Protein AF-A0A7S2S7H0-F1 (afdb_monomer)

Structure (mmCIF, N/CA/C/O backbone):
data_AF-A0A7S2S7H0-F1
#
_entry.id   AF-A0A7S2S7H0-F1
#
loop_
_atom_site.group_PDB
_atom_site.id
_atom_site.type_symbol
_atom_site.label_atom_id
_atom_site.label_alt_id
_atom_site.label_comp_id
_atom_site.label_asym_id
_atom_site.label_entity_id
_atom_site.label_seq_id
_atom_site.pdbx_PDB_ins_code
_atom_site.Cartn_x
_atom_site.Cartn_y
_atom_site.Cartn_z
_atom_site.occupancy
_atom_site.B_iso_or_equiv
_atom_site.auth_seq_id
_atom_site.auth_comp_id
_atom_site.auth_asym_id
_atom_site.auth_atom_id
_atom_site.pdbx_PDB_model_num
ATOM 1 N N . TRP A 1 1 ? -15.322 -22.621 23.878 1.00 49.34 1 TRP A N 1
ATOM 2 C CA . TRP A 1 1 ? -15.574 -24.067 23.737 1.00 49.34 1 TRP A CA 1
ATOM 3 C C . TRP A 1 1 ? -16.377 -24.499 24.949 1.00 49.34 1 TRP A C 1
ATOM 5 O O . TRP A 1 1 ? -16.069 -24.037 26.038 1.00 49.34 1 TRP A O 1
ATOM 15 N N . GLU A 1 2 ? -17.425 -25.299 24.782 1.00 56.44 2 GLU A N 1
ATOM 16 C CA . GLU A 1 2 ? -18.266 -25.743 25.900 1.00 56.44 2 GLU A CA 1
ATOM 17 C C . GLU A 1 2 ? -18.261 -27.278 25.903 1.00 56.44 2 GLU A C 1
ATOM 19 O O . GLU A 1 2 ? -18.718 -27.902 24.945 1.00 56.44 2 GLU A O 1
ATOM 24 N N . THR A 1 3 ? -17.654 -27.905 26.919 1.00 56.66 3 THR A N 1
ATOM 25 C CA . THR A 1 3 ? -17.505 -29.377 26.993 1.00 56.66 3 THR A CA 1
ATOM 26 C C . THR A 1 3 ? -18.790 -30.110 27.349 1.00 56.66 3 THR A C 1
ATOM 28 O O . THR A 1 3 ? -18.841 -31.327 27.208 1.00 56.66 3 THR A O 1
ATOM 31 N N . SER A 1 4 ? -19.833 -29.412 27.793 1.00 59.75 4 SER A N 1
ATOM 32 C CA . SER A 1 4 ? -21.042 -30.038 28.338 1.00 59.75 4 SER A CA 1
ATOM 33 C C . SER A 1 4 ? -22.064 -30.480 27.282 1.00 59.75 4 SER A C 1
ATOM 35 O O . SER A 1 4 ? -23.003 -31.194 27.619 1.00 59.75 4 SER A O 1
ATOM 37 N N . SER A 1 5 ? -21.908 -30.108 26.004 1.00 53.50 5 SER A N 1
ATOM 38 C CA . SER A 1 5 ? -22.881 -30.451 24.951 1.00 53.50 5 SER A CA 1
ATOM 39 C C . SER A 1 5 ? -22.246 -30.686 23.570 1.00 53.50 5 SER A C 1
ATOM 41 O O . SER A 1 5 ? -22.498 -29.975 22.598 1.00 53.50 5 SER A O 1
ATOM 43 N N . GLY A 1 6 ? -21.420 -31.733 23.464 1.00 60.28 6 GLY A N 1
ATOM 44 C CA . GLY A 1 6 ? -21.100 -32.359 22.172 1.00 60.28 6 GLY A CA 1
ATOM 45 C C . GLY A 1 6 ? -20.227 -31.540 21.214 1.00 60.28 6 GLY A C 1
ATOM 46 O O . GLY A 1 6 ? -20.398 -31.649 20.002 1.00 60.28 6 GLY A O 1
ATOM 47 N N . GLY A 1 7 ? -19.309 -30.713 21.729 1.00 72.44 7 GLY A N 1
ATOM 48 C CA . GLY A 1 7 ? -18.210 -30.144 20.934 1.00 72.44 7 GLY A CA 1
ATOM 49 C C . GLY A 1 7 ? -18.625 -29.234 19.770 1.00 72.44 7 GLY A C 1
ATOM 50 O O . GLY A 1 7 ? -17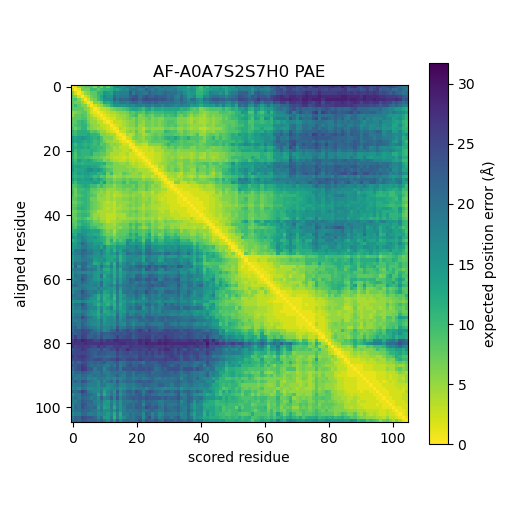.914 -29.156 18.772 1.00 72.44 7 GLY A O 1
ATOM 51 N N . ARG A 1 8 ? -19.771 -28.546 19.860 1.00 78.00 8 ARG A N 1
ATOM 52 C CA . ARG A 1 8 ? -20.254 -27.657 18.792 1.00 78.00 8 ARG A CA 1
ATOM 53 C C . ARG A 1 8 ? -19.786 -26.217 19.009 1.00 78.00 8 ARG A C 1
ATOM 55 O O . ARG A 1 8 ? -20.035 -25.628 20.058 1.00 78.00 8 ARG A O 1
ATOM 62 N N . TRP A 1 9 ? -19.171 -25.620 17.989 1.00 79.94 9 TRP A N 1
ATOM 63 C CA . TRP A 1 9 ? -18.897 -24.182 17.967 1.00 79.94 9 TRP A CA 1
ATOM 64 C C . TRP A 1 9 ? -20.213 -23.399 17.887 1.00 79.94 9 TRP A C 1
ATOM 66 O O . TRP A 1 9 ? -21.028 -23.626 16.992 1.00 79.94 9 TRP A O 1
ATOM 76 N N . LYS A 1 10 ? -20.424 -22.474 18.826 1.00 81.94 10 LYS A N 1
ATOM 77 C CA . LYS A 1 10 ? -21.537 -21.517 18.816 1.00 81.94 10 LYS A CA 1
ATOM 78 C C . LYS A 1 10 ? -20.972 -20.104 18.726 1.00 81.94 10 LYS A C 1
ATOM 80 O O . LYS A 1 10 ? -19.940 -19.816 19.329 1.00 81.94 10 LYS A O 1
ATOM 85 N N . ARG A 1 11 ? -21.648 -19.235 17.969 1.00 81.94 11 ARG A N 1
ATOM 86 C CA . ARG A 1 11 ? -21.339 -17.798 17.952 1.00 81.94 11 ARG A CA 1
ATOM 87 C C . ARG A 1 11 ? -21.600 -17.214 19.339 1.00 81.94 11 ARG A C 1
ATOM 89 O O . ARG A 1 11 ? -22.536 -17.642 20.014 1.00 81.94 11 ARG A O 1
ATOM 96 N N . VAL A 1 12 ? -20.781 -16.247 19.742 1.00 84.88 12 VAL A N 1
ATOM 97 C CA . VAL A 1 12 ? -20.974 -15.516 20.998 1.00 84.88 12 VAL A CA 1
ATOM 98 C C . VAL A 1 12 ? -22.316 -14.785 20.928 1.00 84.88 12 VAL A C 1
ATOM 100 O O . VAL A 1 12 ? -22.583 -14.062 19.968 1.00 84.88 12 VAL A O 1
ATOM 103 N N . ALA A 1 13 ? -23.182 -15.022 21.912 1.00 83.75 13 ALA A N 1
ATOM 104 C CA . ALA A 1 13 ? -24.451 -14.318 22.026 1.00 83.75 13 ALA A CA 1
ATOM 105 C C . ALA A 1 13 ? -24.222 -12.982 22.739 1.00 83.75 13 ALA A C 1
ATOM 107 O O . ALA A 1 13 ? -23.566 -12.928 23.781 1.00 83.75 13 ALA A O 1
ATOM 108 N N . TYR A 1 14 ? -24.776 -11.911 22.180 1.00 83.00 14 TYR A N 1
ATOM 109 C CA . TYR A 1 14 ? -24.778 -10.596 22.809 1.00 83.00 14 TYR A CA 1
ATOM 110 C C . TYR A 1 14 ? -26.143 -10.356 23.462 1.00 83.00 14 TYR A C 1
ATOM 112 O O . TYR A 1 14 ? -27.160 -10.770 22.897 1.00 83.00 14 TYR A O 1
ATOM 120 N N . PRO A 1 15 ? -26.203 -9.692 24.628 1.00 80.38 15 PRO A N 1
ATOM 121 C CA . PRO A 1 15 ? -27.452 -9.405 25.328 1.00 80.38 15 PRO A CA 1
ATOM 122 C C . PRO A 1 15 ? -28.214 -8.252 24.652 1.00 80.38 15 PRO A C 1
ATOM 124 O O . PRO A 1 15 ? -28.533 -7.260 25.288 1.00 80.38 15 PRO A O 1
ATOM 127 N N . THR A 1 16 ? -28.489 -8.348 23.350 1.00 78.19 16 THR A N 1
ATOM 128 C CA . THR A 1 16 ? -29.200 -7.320 22.568 1.00 78.19 16 THR A CA 1
ATOM 129 C C . THR A 1 16 ? -30.718 -7.492 22.590 1.00 78.19 16 THR A C 1
ATOM 131 O O . THR A 1 16 ? -31.441 -6.544 22.307 1.00 78.19 16 THR A O 1
ATOM 134 N N . ALA A 1 17 ? -31.213 -8.679 22.952 1.00 81.31 17 ALA A N 1
ATOM 135 C CA . ALA A 1 17 ? -32.641 -9.015 22.975 1.00 81.31 17 ALA A CA 1
ATOM 136 C C . ALA A 1 17 ? -33.289 -8.922 24.375 1.00 81.31 17 ALA A C 1
ATOM 138 O O . ALA A 1 17 ? -34.426 -9.357 24.558 1.00 81.31 17 ALA A O 1
ATOM 139 N N . CYS A 1 18 ? -32.576 -8.400 25.378 1.00 81.81 18 CYS A N 1
ATOM 140 C CA . CYS A 1 18 ? -33.102 -8.257 26.736 1.00 81.81 18 CYS A CA 1
ATOM 141 C C . CYS A 1 18 ? -34.189 -7.170 26.818 1.00 81.81 18 CYS A C 1
ATOM 143 O O . CYS A 1 18 ? -34.214 -6.223 26.033 1.00 81.81 18 CYS A O 1
ATOM 145 N N . SER A 1 19 ? -35.098 -7.287 27.790 1.00 84.75 19 SER A N 1
ATOM 146 C CA . SER A 1 19 ? -36.118 -6.263 28.029 1.00 84.75 19 SER A CA 1
ATOM 147 C C . SER A 1 19 ? -35.495 -4.974 28.581 1.00 84.75 19 SER A C 1
ATOM 149 O O . SER A 1 19 ? -34.474 -4.995 29.268 1.00 84.75 19 SER A O 1
ATOM 151 N N . LEU A 1 20 ? -36.142 -3.831 28.332 1.00 83.62 20 LEU A N 1
ATOM 152 C CA . LEU A 1 20 ? -35.665 -2.516 28.785 1.00 83.62 20 LEU A CA 1
ATOM 153 C C . LEU A 1 20 ? -35.517 -2.438 30.316 1.00 83.62 20 LEU A C 1
ATOM 155 O O . LEU A 1 20 ? -34.625 -1.768 30.830 1.00 83.62 20 LEU A O 1
ATOM 159 N N . GLN A 1 21 ? -36.354 -3.178 31.048 1.00 85.31 21 GLN A N 1
ATOM 160 C CA . GLN A 1 21 ? -36.266 -3.287 32.502 1.00 85.31 21 GLN A CA 1
ATOM 161 C C . GLN A 1 21 ? -34.980 -3.987 32.953 1.00 85.31 21 GLN A C 1
ATOM 163 O O . GLN A 1 21 ? -34.362 -3.523 33.906 1.00 85.31 21 GLN A O 1
ATOM 168 N N . ALA A 1 22 ? -34.552 -5.039 32.245 1.00 82.62 22 ALA A N 1
ATOM 169 C CA . ALA A 1 22 ? -33.307 -5.738 32.545 1.00 82.62 22 ALA A CA 1
ATOM 170 C C . ALA A 1 22 ? -32.100 -4.803 32.384 1.00 82.62 22 ALA A C 1
ATOM 172 O O . ALA A 1 22 ? -31.283 -4.715 33.296 1.00 82.62 22 ALA A O 1
ATOM 173 N N . PHE A 1 23 ? -32.049 -4.022 31.297 1.00 83.94 23 PHE A N 1
ATOM 174 C CA . PHE A 1 23 ? -31.002 -3.011 31.097 1.00 83.94 23 PHE A CA 1
ATOM 175 C C . PHE A 1 23 ? -31.016 -1.919 32.171 1.00 83.94 23 PHE A C 1
ATOM 177 O O . PHE A 1 23 ? -29.958 -1.493 32.621 1.00 83.94 23 PHE A O 1
ATOM 184 N N . ARG A 1 24 ? -32.201 -1.482 32.617 1.00 85.81 24 ARG A N 1
ATOM 185 C CA . ARG A 1 24 ? -32.336 -0.465 33.672 1.00 85.81 24 ARG A CA 1
ATOM 186 C C . ARG A 1 24 ? -31.872 -0.966 35.043 1.00 85.81 24 ARG A C 1
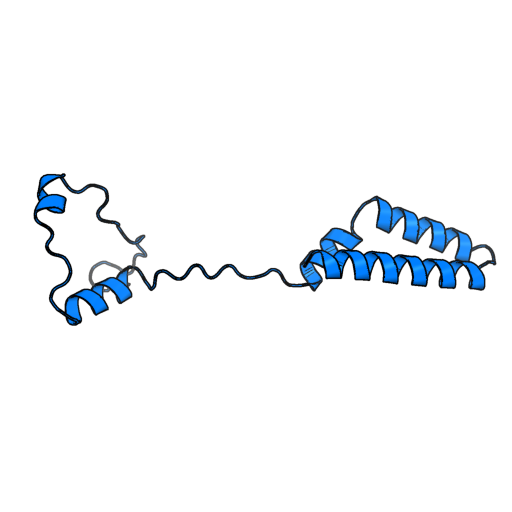ATOM 188 O O . ARG A 1 24 ? -31.425 -0.161 35.851 1.00 85.81 24 ARG A O 1
ATOM 195 N N . SER A 1 25 ? -32.007 -2.265 35.311 1.00 85.44 25 SER A N 1
ATOM 196 C CA . SER A 1 25 ? -31.549 -2.899 36.555 1.00 85.44 25 SER A CA 1
ATOM 197 C C . SER A 1 25 ? -30.081 -3.337 36.536 1.00 85.44 25 SER A C 1
ATOM 199 O O . SER A 1 25 ? -29.573 -3.765 37.567 1.00 85.44 25 SER A O 1
ATOM 201 N N . CYS A 1 26 ? -29.395 -3.271 35.393 1.00 81.25 26 CYS A N 1
ATOM 202 C CA . CYS A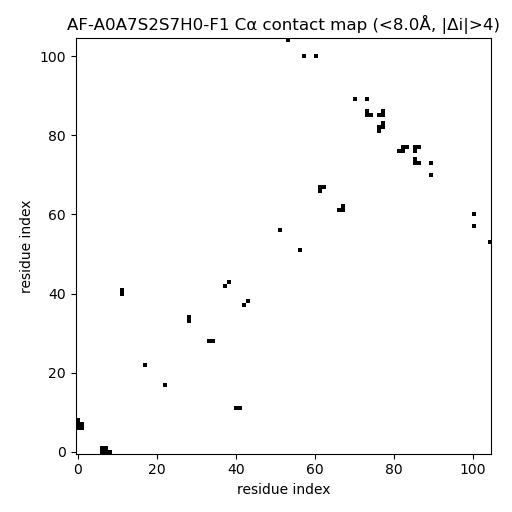 1 26 ? -27.982 -3.629 35.311 1.00 81.25 26 CYS A CA 1
ATOM 203 C C . CYS A 1 26 ? -27.120 -2.583 36.034 1.00 81.25 26 CYS A C 1
ATOM 205 O O . CYS A 1 26 ? -27.084 -1.425 35.630 1.00 81.25 26 CYS A O 1
ATOM 207 N N . GLN A 1 27 ? -26.394 -3.010 37.070 1.00 81.75 27 GLN A N 1
ATOM 208 C CA . GLN A 1 27 ? -25.506 -2.151 37.866 1.00 81.75 27 GLN A CA 1
ATOM 209 C C . GLN A 1 27 ? -24.034 -2.189 37.397 1.00 81.75 27 GLN A C 1
ATOM 211 O O . GLN A 1 27 ? -23.208 -1.435 37.897 1.00 81.75 27 GLN A O 1
ATOM 216 N N . GLY A 1 28 ? -23.719 -3.000 36.381 1.00 83.50 28 GLY A N 1
ATOM 217 C CA . GLY A 1 28 ? -22.355 -3.215 35.884 1.00 83.50 28 GLY A CA 1
ATOM 218 C C . GLY A 1 28 ? -21.715 -4.477 36.466 1.00 83.50 28 GLY A C 1
ATOM 219 O O . GLY A 1 28 ? -22.412 -5.330 37.015 1.00 83.50 28 GLY A O 1
ATOM 220 N N . TYR A 1 29 ? -20.398 -4.616 36.297 1.00 84.94 29 TYR A N 1
ATOM 221 C CA . TYR A 1 29 ? -19.607 -5.681 36.918 1.00 84.94 29 TYR A CA 1
ATOM 222 C C . TYR A 1 29 ? -18.981 -5.141 38.206 1.00 84.94 29 TYR A C 1
ATOM 224 O O . TYR A 1 29 ? -18.112 -4.279 38.143 1.00 84.94 29 TYR A O 1
ATOM 232 N N . ASP A 1 30 ? -19.417 -5.640 39.363 1.00 82.31 30 ASP A N 1
ATOM 233 C CA . ASP A 1 30 ? -18.905 -5.191 40.672 1.00 82.31 30 ASP A CA 1
ATOM 234 C C . ASP A 1 30 ? -17.649 -5.962 41.118 1.00 82.31 30 ASP A C 1
ATOM 236 O O . ASP A 1 30 ? -16.949 -5.553 42.041 1.00 82.31 30 ASP A O 1
ATOM 240 N N . THR A 1 31 ? -17.357 -7.102 40.486 1.00 88.62 31 THR A N 1
ATOM 241 C CA . THR A 1 31 ? -16.238 -7.984 40.857 1.00 88.62 31 THR A CA 1
ATOM 242 C C . THR A 1 31 ? -15.287 -8.204 39.688 1.00 88.62 31 THR A C 1
ATOM 244 O O . THR A 1 31 ? -15.723 -8.460 38.564 1.00 88.62 31 THR A O 1
ATOM 247 N N . GLU A 1 32 ? -13.978 -8.207 39.968 1.00 84.62 32 GLU A N 1
ATOM 248 C CA . GLU A 1 32 ? -12.944 -8.526 38.967 1.00 84.62 32 GLU A CA 1
ATOM 249 C C . GLU A 1 32 ? -13.171 -9.898 38.312 1.00 84.62 32 GLU A C 1
ATOM 251 O O . GLU A 1 32 ? -12.809 -10.111 37.158 1.00 84.62 32 GLU A O 1
ATOM 256 N N . GLU A 1 33 ? -13.776 -10.853 39.022 1.00 85.62 33 GLU A N 1
ATOM 257 C CA . GLU A 1 33 ? -14.089 -12.173 38.469 1.00 85.62 33 GLU A CA 1
ATOM 258 C C . GLU A 1 33 ? -15.133 -12.096 37.347 1.00 85.62 33 GLU A C 1
ATOM 260 O O . GLU A 1 33 ? -14.986 -12.766 36.321 1.00 85.62 33 GLU A O 1
ATOM 265 N N . GLN A 1 34 ? -16.158 -11.251 37.509 1.00 83.06 34 GLN A N 1
ATOM 266 C CA . GLN A 1 34 ? -17.181 -11.020 36.488 1.00 83.06 34 GLN A CA 1
ATOM 267 C C . GLN A 1 34 ? -16.601 -10.279 35.282 1.00 83.06 34 GLN A C 1
ATOM 269 O O . GLN A 1 34 ? -16.892 -10.648 34.144 1.00 83.06 34 GLN A O 1
ATOM 274 N N . GLU A 1 35 ? -15.730 -9.298 35.522 1.00 83.50 35 GLU A N 1
ATOM 275 C CA . GLU A 1 35 ? -15.016 -8.584 34.463 1.00 83.50 35 GLU A CA 1
ATOM 276 C C . GLU A 1 35 ? -14.100 -9.530 33.672 1.00 83.50 35 GLU A C 1
ATOM 278 O O . GLU A 1 35 ? -14.157 -9.581 32.445 1.00 83.50 35 GLU A O 1
ATOM 283 N N . ARG A 1 36 ? -13.304 -10.368 34.350 1.00 85.56 36 ARG A N 1
ATOM 284 C CA . ARG A 1 36 ? -12.434 -11.355 33.686 1.00 85.56 36 ARG A CA 1
ATOM 285 C C . ARG A 1 36 ? -13.237 -12.395 32.907 1.00 85.56 36 ARG A C 1
ATOM 287 O O . ARG A 1 36 ? -12.820 -12.792 31.817 1.00 85.56 36 ARG A O 1
ATOM 294 N N . ALA A 1 37 ? -14.382 -12.835 33.431 1.00 85.38 37 ALA A N 1
ATOM 295 C CA . ALA A 1 37 ? -15.283 -13.738 32.718 1.00 85.38 37 ALA A CA 1
ATOM 296 C C . ALA A 1 37 ? -15.865 -13.080 31.455 1.00 85.38 37 ALA A C 1
ATOM 298 O O . ALA A 1 37 ? -15.913 -13.720 30.402 1.00 85.38 37 ALA A O 1
ATOM 299 N N . ALA A 1 38 ? -16.235 -11.799 31.540 1.00 84.25 38 ALA A N 1
ATOM 300 C CA . ALA A 1 38 ? -16.711 -11.004 30.415 1.00 84.25 38 ALA A CA 1
ATOM 301 C C . ALA A 1 38 ? -15.627 -10.829 29.340 1.00 84.25 38 ALA A C 1
ATOM 303 O O . ALA A 1 38 ? -15.845 -11.173 28.178 1.00 84.25 38 ALA A O 1
ATOM 304 N N . THR A 1 39 ? -14.425 -10.405 29.729 1.00 86.00 39 THR A N 1
ATOM 305 C CA . THR A 1 39 ? -13.281 -10.240 28.820 1.00 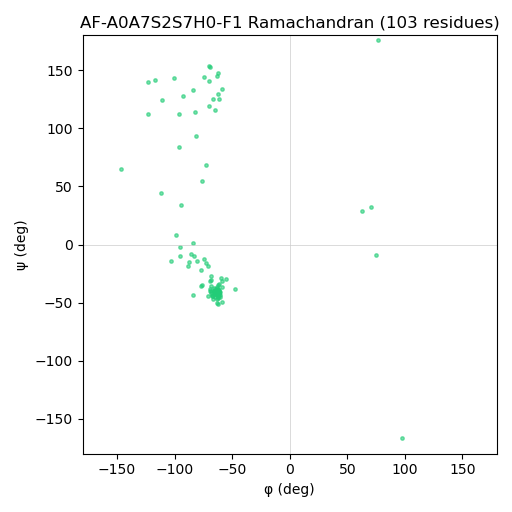86.00 39 THR A CA 1
ATOM 306 C C . THR A 1 39 ? -12.884 -11.561 28.162 1.00 86.00 39 THR A C 1
ATOM 308 O O . THR A 1 39 ? -12.526 -11.589 26.988 1.00 86.00 39 THR A O 1
ATOM 311 N N . ARG A 1 40 ? -13.016 -12.695 28.863 1.00 84.38 40 ARG A N 1
ATOM 312 C CA . ARG A 1 40 ? -12.782 -14.025 28.277 1.00 84.38 40 ARG A CA 1
ATOM 313 C C . ARG A 1 40 ? -13.846 -14.423 27.247 1.00 84.38 40 ARG A C 1
ATOM 315 O O . ARG A 1 40 ? -13.529 -15.178 26.328 1.00 84.38 40 ARG A O 1
ATOM 322 N N . LEU A 1 41 ? -15.091 -13.974 27.412 1.00 84.69 41 LEU A N 1
ATOM 323 C CA . LEU A 1 41 ? -16.204 -14.315 26.523 1.00 84.69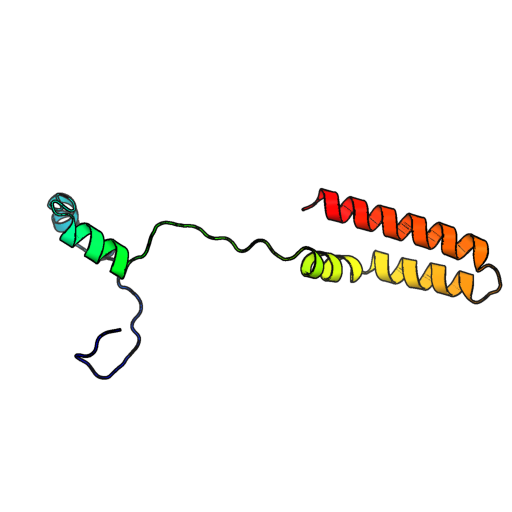 41 LEU A CA 1
ATOM 324 C C . LEU A 1 41 ? -16.267 -13.413 25.283 1.00 84.69 41 LEU A C 1
ATOM 326 O O . LEU A 1 41 ? -16.494 -13.917 24.183 1.00 84.69 41 LEU A O 1
ATOM 330 N N . TRP A 1 42 ? -16.076 -12.104 25.458 1.00 85.69 42 TRP A N 1
ATOM 331 C CA . TRP A 1 42 ? -16.228 -11.100 24.398 1.00 85.69 42 TRP A CA 1
ATOM 332 C C . TRP A 1 42 ? -14.904 -10.587 23.824 1.00 85.69 42 TRP A C 1
ATOM 334 O O . TRP A 1 42 ? -14.909 -10.009 22.740 1.00 85.69 42 TRP A O 1
ATOM 344 N N . GLY A 1 43 ? -13.781 -10.848 24.494 1.00 86.94 43 GLY A N 1
ATOM 345 C CA . GLY A 1 43 ? -12.480 -10.304 24.121 1.00 86.94 43 GLY A CA 1
ATOM 346 C C . GLY A 1 43 ? -12.318 -8.836 24.518 1.00 86.94 43 GLY A C 1
ATOM 347 O O . GLY A 1 43 ? -13.235 -8.191 25.030 1.00 86.94 43 GLY A O 1
ATOM 348 N N . THR A 1 44 ? -11.121 -8.307 24.283 1.00 83.75 44 THR A N 1
ATOM 349 C CA . THR A 1 44 ? -10.833 -6.879 24.444 1.00 83.75 44 THR A CA 1
ATOM 350 C C . THR A 1 44 ? -11.447 -6.101 23.285 1.00 83.75 44 THR A C 1
ATOM 352 O O . THR A 1 44 ? -11.426 -6.566 22.147 1.00 83.75 44 THR A O 1
ATOM 355 N N . ASN A 1 45 ? -11.942 -4.891 23.551 1.00 83.56 45 ASN A N 1
ATOM 356 C CA . ASN A 1 45 ? -12.366 -3.956 22.509 1.00 83.56 45 ASN A CA 1
ATOM 357 C C . ASN A 1 45 ? -11.142 -3.367 21.776 1.00 83.56 45 ASN A C 1
ATOM 359 O O . ASN A 1 45 ? -10.810 -2.197 21.952 1.00 83.56 45 ASN A O 1
ATOM 363 N N . SER A 1 46 ? -10.436 -4.207 21.018 1.00 80.06 46 SER A N 1
ATOM 364 C CA . SER A 1 46 ? -9.334 -3.826 20.135 1.00 80.06 46 SER A CA 1
ATOM 365 C C . SER A 1 46 ? -9.782 -4.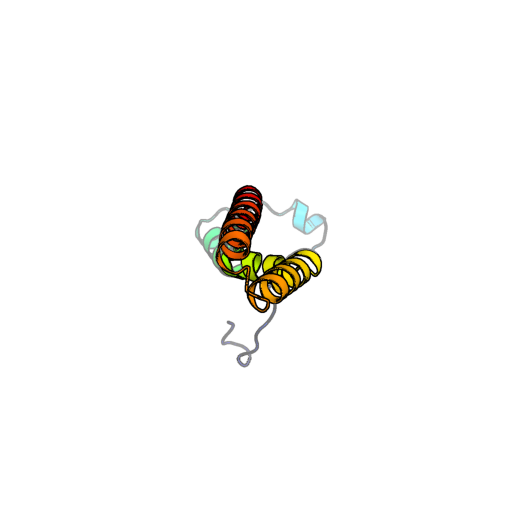016 18.694 1.00 80.06 46 SER A C 1
ATOM 367 O O . SER A 1 46 ? -10.229 -5.100 18.313 1.00 80.06 46 SER A O 1
ATOM 369 N N . PHE A 1 47 ? -9.683 -2.957 17.897 1.00 74.44 47 PHE A N 1
ATOM 370 C CA . PHE A 1 47 ? -9.877 -3.037 16.457 1.00 74.44 47 PHE A CA 1
ATOM 371 C C . PHE A 1 47 ? -8.508 -3.166 15.796 1.00 74.44 47 PHE A C 1
ATOM 373 O O . PHE A 1 47 ? -7.901 -2.180 15.383 1.00 74.44 47 PHE A O 1
ATOM 380 N N . ASP A 1 48 ? -8.013 -4.399 15.732 1.00 74.62 48 ASP A N 1
ATOM 381 C CA . ASP A 1 48 ? -6.786 -4.721 15.014 1.00 74.62 48 ASP A CA 1
ATOM 382 C C . ASP A 1 48 ? -7.107 -4.867 13.525 1.00 74.62 48 ASP A C 1
ATOM 384 O O . ASP A 1 48 ? -7.522 -5.926 13.049 1.00 74.62 48 ASP A O 1
ATOM 388 N N . MET A 1 49 ? -6.954 -3.770 12.784 1.00 74.56 49 MET A N 1
ATOM 389 C CA . MET A 1 49 ? -6.998 -3.795 11.327 1.00 74.56 49 MET A CA 1
ATOM 390 C C . MET A 1 49 ? -5.621 -4.219 10.810 1.00 74.56 49 MET A C 1
ATOM 392 O O . MET A 1 49 ? -4.660 -3.469 10.996 1.00 74.56 49 MET A O 1
ATOM 396 N N . PRO A 1 50 ? -5.482 -5.394 10.168 1.00 73.81 50 PRO A N 1
ATOM 397 C CA . PRO A 1 50 ? -4.214 -5.768 9.564 1.00 73.81 50 PRO A CA 1
ATOM 398 C C . PRO A 1 50 ? -3.919 -4.784 8.430 1.00 73.81 50 PRO A C 1
ATOM 400 O O . PRO A 1 50 ? -4.673 -4.703 7.459 1.00 73.81 50 PRO A O 1
ATOM 403 N N . ALA A 1 51 ? -2.842 -4.010 8.570 1.00 67.50 51 ALA A N 1
ATOM 404 C CA . ALA A 1 51 ? -2.352 -3.190 7.474 1.00 67.50 51 ALA A CA 1
ATOM 405 C C . ALA A 1 51 ? -1.934 -4.126 6.324 1.00 67.50 51 ALA A C 1
ATOM 407 O O . ALA A 1 51 ? -1.214 -5.099 6.578 1.00 67.50 51 ALA A O 1
ATOM 408 N N . PRO A 1 52 ? -2.392 -3.882 5.084 1.00 68.69 52 PRO A N 1
ATOM 409 C CA . PRO A 1 52 ? -1.979 -4.689 3.945 1.00 68.69 52 PRO A CA 1
ATOM 410 C C . PRO A 1 52 ? -0.467 -4.562 3.745 1.00 68.69 52 PRO A C 1
ATOM 412 O O . PRO A 1 52 ? 0.130 -3.516 4.017 1.00 68.69 52 PRO A O 1
ATOM 415 N N . LEU A 1 53 ? 0.174 -5.629 3.269 1.00 75.38 53 LEU A N 1
ATOM 416 C CA . LEU A 1 53 ? 1.603 -5.574 2.985 1.00 75.38 53 LEU A CA 1
ATOM 417 C C . LEU A 1 53 ? 1.860 -4.678 1.770 1.00 75.38 53 LEU A C 1
ATOM 419 O O . LEU A 1 53 ? 1.161 -4.762 0.761 1.00 75.38 53 LEU A O 1
ATOM 423 N N . PHE A 1 54 ? 2.934 -3.886 1.832 1.00 68.94 54 PHE A N 1
ATOM 424 C CA . PHE A 1 54 ? 3.403 -3.053 0.717 1.00 68.94 54 PHE A CA 1
ATOM 425 C C . PHE A 1 54 ? 3.473 -3.829 -0.611 1.00 68.94 54 PHE A C 1
ATOM 427 O O . PHE A 1 54 ? 3.121 -3.306 -1.662 1.00 68.94 54 PHE A O 1
ATOM 434 N N . SER A 1 55 ? 3.890 -5.098 -0.562 1.00 71.94 55 SER A N 1
ATOM 435 C CA . SER A 1 55 ? 3.999 -5.973 -1.730 1.00 71.94 55 SER A CA 1
ATOM 436 C C . SER A 1 55 ? 2.658 -6.304 -2.383 1.00 71.94 55 SER A C 1
ATOM 438 O O . SER A 1 55 ? 2.598 -6.389 -3.604 1.00 71.94 55 SER A O 1
ATOM 440 N N . GLU A 1 56 ? 1.595 -6.498 -1.599 1.00 74.25 56 GLU A N 1
ATOM 441 C CA . GLU A 1 56 ? 0.263 -6.789 -2.147 1.00 74.25 56 GLU A CA 1
ATOM 442 C C . GLU A 1 56 ? -0.279 -5.559 -2.878 1.00 74.25 56 GLU A C 1
ATOM 444 O O . GLU A 1 56 ? -0.754 -5.664 -4.008 1.00 74.25 56 GLU A O 1
ATOM 449 N N . LEU A 1 57 ? -0.082 -4.377 -2.288 1.00 70.81 57 LEU A N 1
ATOM 450 C CA . LEU A 1 57 ? -0.470 -3.108 -2.896 1.00 70.81 57 LEU A CA 1
ATOM 451 C C . LEU A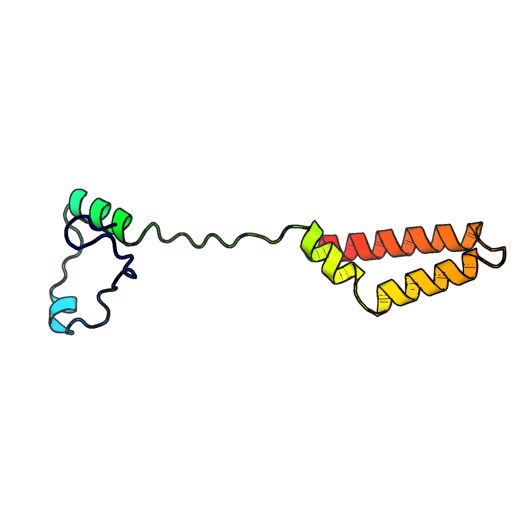 1 57 ? 0.340 -2.803 -4.168 1.00 70.81 57 LEU A C 1
ATOM 453 O O . LEU A 1 57 ? -0.211 -2.364 -5.176 1.00 70.81 57 LEU A O 1
ATOM 457 N N . LEU A 1 58 ? 1.648 -3.082 -4.155 1.00 67.75 58 LEU A N 1
ATOM 458 C CA . LEU A 1 58 ? 2.527 -2.884 -5.308 1.00 67.75 58 LEU A CA 1
ATOM 459 C C . LEU A 1 58 ? 2.128 -3.779 -6.488 1.00 67.75 58 LEU A C 1
ATOM 461 O O . LEU A 1 58 ? 2.165 -3.331 -7.633 1.00 67.75 58 LEU A O 1
ATOM 465 N N . VAL A 1 59 ? 1.741 -5.032 -6.231 1.00 76.19 59 VAL A N 1
ATOM 466 C CA . VAL A 1 59 ? 1.283 -5.955 -7.280 1.00 76.19 59 VAL A CA 1
ATOM 467 C C . VAL A 1 59 ? -0.014 -5.454 -7.907 1.00 76.19 59 VAL A C 1
ATOM 469 O O . VAL A 1 59 ? -0.120 -5.401 -9.128 1.00 76.19 59 VAL A O 1
ATOM 472 N N . GLU A 1 60 ? -0.978 -5.009 -7.105 1.00 77.25 60 GLU A N 1
ATOM 473 C CA . GLU A 1 60 ? -2.236 -4.483 -7.638 1.00 77.25 60 GLU A CA 1
ATOM 474 C C . GLU A 1 60 ? -2.028 -3.213 -8.484 1.00 77.25 60 GLU A C 1
ATOM 476 O O . GLU A 1 60 ? -2.631 -3.057 -9.547 1.00 77.25 60 GLU A O 1
ATOM 481 N N . HIS A 1 61 ? -1.092 -2.348 -8.086 1.00 69.44 61 HIS A N 1
ATOM 482 C CA . HIS A 1 61 ? -0.748 -1.144 -8.844 1.00 69.44 61 HIS A CA 1
ATOM 483 C C . HIS A 1 61 ? 0.116 -1.407 -10.086 1.00 69.44 61 HIS A C 1
ATOM 485 O O . HIS A 1 61 ? -0.086 -0.761 -11.113 1.00 69.44 61 HIS A O 1
ATOM 491 N N . THR A 1 62 ? 1.030 -2.378 -10.052 1.00 74.12 62 THR A N 1
ATOM 492 C CA . THR A 1 62 ? 1.824 -2.767 -11.236 1.00 74.12 62 THR A CA 1
ATOM 493 C C . THR A 1 62 ? 0.993 -3.496 -12.290 1.00 74.12 62 THR A C 1
ATOM 495 O O . THR A 1 62 ? 1.372 -3.521 -13.459 1.00 74.12 62 THR A O 1
ATOM 498 N N . LEU A 1 63 ? -0.175 -4.027 -11.921 1.00 79.56 63 LEU A N 1
ATOM 499 C CA . LEU A 1 63 ? -1.163 -4.572 -12.855 1.00 79.56 63 LEU A CA 1
ATOM 500 C C . LEU A 1 63 ? -2.097 -3.502 -13.445 1.00 79.56 63 LEU A C 1
ATOM 502 O O . LEU A 1 63 ? -2.974 -3.833 -14.247 1.00 79.56 63 LEU A O 1
ATOM 506 N N . ALA A 1 64 ? -1.916 -2.222 -13.097 1.00 82.56 64 ALA A N 1
ATOM 507 C CA . ALA A 1 64 ? -2.692 -1.150 -13.697 1.00 82.56 64 ALA A CA 1
ATOM 508 C C . ALA A 1 64 ? -2.492 -1.143 -15.228 1.00 82.56 64 ALA A C 1
ATOM 510 O O . ALA A 1 64 ? -1.355 -1.185 -15.713 1.00 82.56 64 ALA A O 1
ATOM 511 N N . PRO A 1 65 ? -3.577 -1.036 -16.016 1.00 78.31 65 PRO A N 1
ATOM 512 C CA . PRO A 1 65 ? -3.527 -1.189 -17.471 1.00 78.31 65 PRO A CA 1
ATOM 513 C C . PRO A 1 65 ? -2.595 -0.176 -18.151 1.00 78.31 65 PRO A C 1
ATOM 515 O O . PRO A 1 65 ? -2.007 -0.474 -19.186 1.00 78.31 65 PRO A O 1
ATOM 518 N N . PHE A 1 66 ? -2.417 1.003 -17.552 1.00 80.19 66 PHE A N 1
ATOM 519 C CA . PHE A 1 66 ? -1.502 2.034 -18.035 1.00 80.19 66 PHE A CA 1
ATOM 520 C C . PHE A 1 66 ? -0.023 1.663 -17.837 1.00 80.19 66 PHE A C 1
ATOM 522 O O . PHE A 1 66 ? 0.767 1.800 -18.769 1.00 80.19 66 PHE A O 1
ATOM 529 N N . PHE A 1 67 ? 0.337 1.134 -16.662 1.00 81.75 67 PHE A N 1
ATOM 530 C CA . PHE A 1 67 ? 1.716 0.772 -16.328 1.00 81.75 67 PHE A CA 1
ATOM 531 C C . PHE A 1 67 ? 2.213 -0.393 -17.188 1.00 81.75 67 PHE A C 1
ATOM 533 O O . PHE A 1 67 ? 3.279 -0.323 -17.798 1.00 81.75 67 PHE A O 1
ATOM 540 N N . VAL A 1 68 ? 1.397 -1.443 -17.315 1.00 84.56 68 VAL A N 1
ATOM 541 C CA . VAL A 1 68 ? 1.722 -2.608 -18.153 1.00 84.56 68 VAL A CA 1
ATOM 542 C C . VAL A 1 68 ? 1.881 -2.196 -19.617 1.00 84.56 68 VAL A C 1
ATOM 544 O O . VAL A 1 68 ? 2.820 -2.626 -20.287 1.00 84.56 68 VAL A O 1
ATOM 547 N N . PHE A 1 69 ? 1.008 -1.315 -20.110 1.00 85.25 69 PHE A N 1
ATOM 548 C CA . PHE A 1 69 ? 1.106 -0.785 -21.465 1.00 85.25 69 PHE A CA 1
ATOM 549 C C . PHE A 1 69 ? 2.405 0.003 -21.685 1.00 85.25 69 PHE A C 1
ATOM 551 O O . PHE A 1 69 ? 3.110 -0.242 -22.663 1.00 85.25 69 PHE A O 1
ATOM 558 N N . GLN A 1 70 ? 2.773 0.891 -20.757 1.00 83.25 70 GLN A N 1
ATOM 559 C CA . GLN A 1 70 ? 4.022 1.654 -20.834 1.00 83.25 70 GLN A CA 1
ATOM 560 C C . GLN A 1 70 ? 5.261 0.754 -20.826 1.00 83.25 70 GLN A C 1
ATOM 562 O O . GLN A 1 70 ? 6.168 0.967 -21.630 1.00 83.25 70 GLN A O 1
ATOM 567 N N . MET A 1 71 ? 5.286 -0.280 -19.983 1.00 84.06 71 MET A N 1
ATOM 568 C CA . MET A 1 71 ? 6.386 -1.249 -19.938 1.00 84.06 71 MET A CA 1
ATOM 569 C C . MET A 1 71 ? 6.545 -1.999 -21.268 1.00 84.06 71 MET A C 1
ATOM 571 O O . MET A 1 71 ? 7.664 -2.171 -21.751 1.00 84.06 71 MET A O 1
ATOM 575 N N . ILE A 1 72 ? 5.435 -2.388 -21.903 1.00 85.06 72 ILE A N 1
ATOM 576 C CA . ILE A 1 72 ? 5.445 -3.035 -23.223 1.00 85.06 72 ILE A CA 1
ATOM 577 C C . ILE A 1 72 ? 5.920 -2.056 -24.307 1.00 85.06 72 ILE A C 1
ATOM 579 O O . ILE A 1 72 ? 6.754 -2.423 -25.134 1.00 85.06 72 ILE A O 1
ATOM 583 N N . CYS A 1 73 ? 5.453 -0.804 -24.290 1.00 82.56 73 CYS A N 1
ATOM 584 C CA . CYS A 1 73 ? 5.878 0.227 -25.238 1.00 82.56 73 CYS A CA 1
ATOM 585 C C . CYS A 1 73 ? 7.381 0.515 -25.155 1.00 82.56 73 CYS A C 1
ATOM 587 O O . CYS A 1 73 ? 8.046 0.568 -26.186 1.00 82.56 73 CYS A O 1
ATOM 589 N N . VAL A 1 74 ? 7.936 0.660 -23.950 1.00 81.62 74 VAL A N 1
ATOM 590 C CA . VAL A 1 74 ? 9.380 0.878 -23.772 1.00 81.62 74 VAL A CA 1
ATOM 591 C C . VAL A 1 74 ? 10.178 -0.378 -24.152 1.00 81.62 74 VAL A C 1
ATOM 593 O O . VAL A 1 74 ? 11.239 -0.270 -24.765 1.00 81.62 74 VAL A O 1
ATOM 596 N N . GLY A 1 75 ? 9.639 -1.571 -23.878 1.00 82.06 75 GLY A N 1
ATOM 597 C CA . GLY A 1 75 ? 10.216 -2.845 -24.314 1.00 82.06 75 GLY A CA 1
ATOM 598 C C . GLY A 1 75 ? 10.309 -2.974 -25.839 1.00 82.06 75 GLY A C 1
ATOM 599 O O . GLY A 1 75 ? 11.357 -3.358 -26.356 1.00 82.06 75 GLY A O 1
ATOM 600 N N . LEU A 1 76 ? 9.264 -2.578 -26.568 1.00 79.94 76 LEU A N 1
ATOM 601 C CA . LEU A 1 76 ? 9.251 -2.548 -28.036 1.00 79.94 76 LEU A CA 1
ATOM 602 C C . LEU A 1 76 ? 10.311 -1.593 -28.607 1.00 79.94 76 LEU A C 1
ATOM 604 O O . LEU A 1 76 ? 10.990 -1.952 -29.562 1.00 79.94 76 LEU A O 1
ATOM 608 N N . TRP A 1 77 ? 10.521 -0.430 -27.981 1.00 72.38 77 TRP A N 1
ATOM 609 C CA . TRP A 1 77 ? 11.593 0.505 -28.360 1.00 72.38 77 TRP A CA 1
ATOM 610 C C . TRP A 1 77 ? 13.001 -0.033 -28.066 1.00 72.38 77 TRP A C 1
ATOM 612 O O . TRP A 1 77 ? 13.959 0.333 -28.743 1.00 72.38 77 TRP A O 1
ATOM 622 N N . SER A 1 7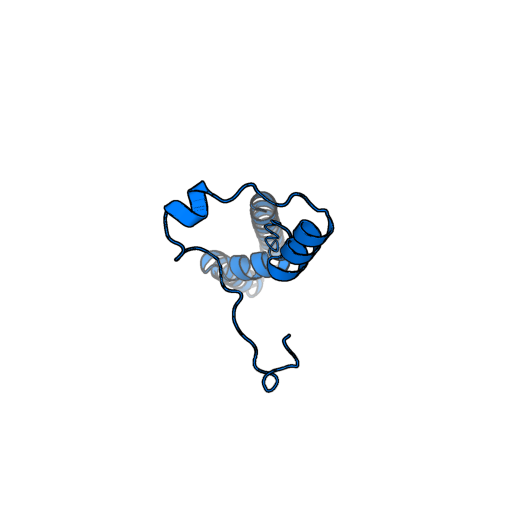8 ? 13.141 -0.917 -27.073 1.00 71.75 78 SER A N 1
ATOM 623 C CA . SER A 1 78 ? 14.424 -1.559 -26.759 1.00 71.75 78 SER A CA 1
ATOM 624 C C . SER A 1 78 ? 14.805 -2.690 -27.726 1.00 71.75 78 SER A C 1
ATOM 626 O O . SER A 1 78 ? 15.987 -3.004 -27.847 1.00 71.75 78 SER A O 1
ATOM 628 N N . LEU A 1 79 ? 13.823 -3.276 -28.425 1.00 72.50 79 LEU A N 1
ATOM 629 C CA . LEU A 1 79 ? 14.004 -4.378 -29.380 1.00 72.50 79 LEU A CA 1
ATOM 630 C C . LEU A 1 79 ? 14.481 -3.911 -30.768 1.00 72.50 79 LEU A C 1
ATOM 632 O O . LEU A 1 79 ? 14.961 -4.734 -31.541 1.00 72.50 79 LEU A O 1
ATOM 636 N N . ASP A 1 80 ? 14.392 -2.609 -31.051 1.00 74.00 80 ASP A N 1
ATOM 637 C CA . ASP A 1 80 ? 14.724 -1.982 -32.341 1.00 74.00 80 ASP A CA 1
ATOM 638 C C . ASP A 1 80 ? 15.983 -1.083 -32.235 1.00 74.00 80 ASP A C 1
ATOM 640 O O . ASP A 1 80 ? 16.012 0.051 -32.695 1.00 74.00 80 ASP A O 1
ATOM 644 N N . GLU A 1 81 ? 17.034 -1.570 -31.555 1.00 66.88 81 GLU A N 1
ATOM 645 C CA . GLU A 1 81 ? 18.373 -0.942 -31.422 1.00 66.88 81 GLU A CA 1
ATOM 646 C C . GLU A 1 81 ? 18.521 0.285 -30.480 1.00 66.88 81 GLU A C 1
ATOM 648 O O . GLU A 1 81 ? 19.645 0.636 -30.113 1.00 66.88 81 GLU A O 1
ATOM 653 N N . TYR A 1 82 ? 17.440 0.876 -29.952 1.00 66.12 82 TYR A N 1
ATOM 654 C CA . TYR A 1 82 ? 17.490 2.057 -29.056 1.00 66.12 82 TYR A CA 1
ATOM 655 C C . TYR A 1 82 ? 17.490 1.745 -27.543 1.00 66.12 82 TYR A C 1
ATOM 657 O O . TYR A 1 82 ? 16.971 2.507 -26.720 1.00 66.12 82 TYR A O 1
ATOM 665 N N . TRP A 1 83 ? 18.115 0.636 -27.140 1.00 70.19 83 TRP A N 1
ATOM 666 C CA . TRP A 1 83 ? 18.080 0.119 -25.763 1.00 70.19 83 TRP A CA 1
ATOM 667 C C . TRP A 1 83 ? 18.615 1.093 -24.696 1.00 70.19 83 TRP A C 1
ATOM 669 O O . TRP A 1 83 ? 18.062 1.168 -23.599 1.00 70.19 83 TRP A O 1
ATOM 679 N N . TYR A 1 84 ? 19.657 1.871 -25.002 1.00 74.94 84 TYR A N 1
ATOM 680 C CA . TYR A 1 84 ? 20.331 2.713 -24.005 1.00 74.94 84 TYR A CA 1
ATOM 681 C C . TYR A 1 84 ? 19.443 3.861 -23.499 1.00 74.94 84 TYR A C 1
ATOM 683 O O . TYR A 1 84 ? 19.346 4.107 -22.296 1.00 74.94 84 TYR A O 1
ATOM 691 N N . TYR A 1 85 ? 18.747 4.540 -24.414 1.00 76.44 85 TYR A N 1
ATOM 692 C CA . TYR A 1 85 ? 17.832 5.630 -24.068 1.00 76.44 85 TYR A CA 1
ATOM 693 C C . TYR A 1 85 ? 16.509 5.100 -23.504 1.00 76.44 85 TYR A C 1
ATOM 695 O O . TYR A 1 85 ? 15.979 5.673 -22.553 1.00 76.44 85 TYR A O 1
ATOM 703 N N . ALA A 1 86 ? 16.022 3.968 -24.022 1.00 77.19 86 ALA A N 1
ATOM 704 C CA . ALA A 1 86 ? 14.799 3.328 -23.548 1.00 77.19 86 ALA A CA 1
ATOM 705 C C . ALA A 1 86 ? 14.904 2.869 -22.081 1.00 77.19 86 ALA A C 1
ATOM 707 O O . ALA A 1 86 ? 13.983 3.09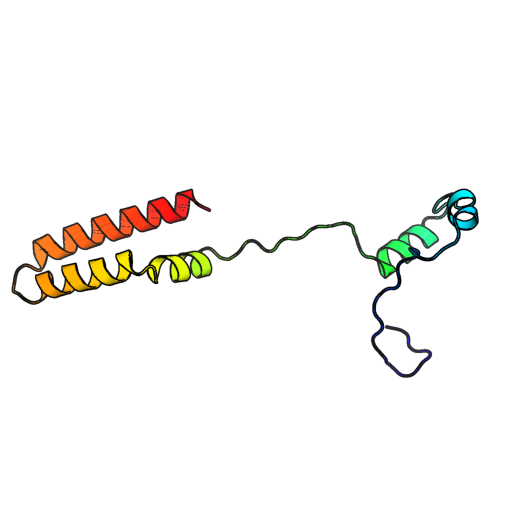5 -21.298 1.00 77.19 86 ALA A O 1
ATOM 708 N N . ILE A 1 87 ? 16.037 2.285 -21.671 1.00 78.56 87 ILE A N 1
ATOM 709 C CA . ILE A 1 87 ? 16.227 1.781 -20.300 1.00 78.56 87 ILE A CA 1
ATOM 710 C C . ILE A 1 87 ? 16.324 2.915 -19.275 1.00 78.56 87 ILE A C 1
ATOM 712 O O . ILE A 1 87 ? 15.774 2.795 -18.182 1.00 78.56 87 ILE A O 1
ATOM 716 N N . PHE A 1 88 ? 16.971 4.035 -19.605 1.00 81.38 88 PHE A N 1
ATOM 717 C CA . PHE A 1 88 ? 17.012 5.187 -18.699 1.00 81.38 88 PHE A CA 1
ATOM 718 C C . PHE A 1 88 ? 15.605 5.748 -18.436 1.00 81.38 88 PHE A C 1
ATOM 720 O O . PHE A 1 88 ? 15.236 6.005 -17.287 1.00 81.38 88 PHE A O 1
ATOM 727 N N . THR A 1 89 ? 14.788 5.869 -19.488 1.00 78.88 89 THR A N 1
ATOM 728 C CA . THR A 1 89 ? 13.384 6.284 -19.373 1.00 78.88 89 THR A CA 1
ATOM 729 C C . THR A 1 89 ? 12.543 5.261 -18.602 1.00 78.88 89 THR A C 1
ATOM 731 O O . THR A 1 89 ? 11.719 5.661 -17.782 1.00 78.88 89 THR A O 1
ATOM 734 N N . LEU A 1 90 ? 12.789 3.959 -18.791 1.00 81.56 90 LEU A N 1
ATOM 735 C CA . LEU A 1 90 ? 12.146 2.880 -18.031 1.00 81.56 90 LEU A CA 1
ATOM 736 C C . LEU A 1 90 ? 12.414 3.014 -16.524 1.00 81.56 90 LEU A C 1
ATOM 738 O O . LEU A 1 90 ? 11.487 2.974 -15.719 1.00 81.56 90 LEU A O 1
ATOM 742 N N . ILE A 1 91 ? 13.681 3.207 -16.144 1.00 83.56 91 ILE A N 1
ATOM 743 C CA . ILE A 1 91 ? 14.096 3.333 -14.742 1.00 83.56 91 ILE A CA 1
ATOM 744 C C . ILE A 1 91 ? 13.447 4.563 -14.101 1.00 83.56 91 ILE A C 1
ATOM 746 O O . ILE A 1 91 ? 12.927 4.469 -12.990 1.00 83.56 91 ILE A O 1
ATOM 750 N N . MET A 1 92 ? 13.419 5.698 -14.805 1.00 85.44 92 MET A N 1
ATOM 751 C CA . MET A 1 92 ? 12.754 6.911 -14.314 1.00 85.44 92 MET A CA 1
ATOM 752 C C . MET A 1 92 ? 11.255 6.700 -14.073 1.00 85.44 92 MET A C 1
ATOM 754 O O . MET A 1 92 ? 10.734 7.147 -13.052 1.00 85.44 92 MET A O 1
ATOM 758 N N . LEU A 1 93 ? 10.574 5.979 -14.966 1.00 82.69 93 LEU A N 1
ATOM 759 C CA . LEU A 1 93 ? 9.146 5.683 -14.851 1.00 82.69 93 LEU A CA 1
ATOM 760 C C . LEU A 1 93 ? 8.856 4.763 -13.654 1.00 82.69 93 LEU A C 1
ATOM 762 O O . LEU A 1 93 ? 7.972 5.053 -12.852 1.00 82.69 93 LEU A O 1
ATOM 766 N N . VAL A 1 94 ? 9.658 3.710 -13.467 1.00 82.69 94 VAL A N 1
ATOM 767 C CA . VAL A 1 94 ? 9.519 2.776 -12.336 1.00 82.69 94 VAL A CA 1
ATOM 768 C C . VAL A 1 94 ? 9.784 3.463 -10.994 1.00 82.69 94 VAL A C 1
ATOM 770 O O . VAL A 1 94 ? 9.035 3.244 -10.042 1.00 82.69 94 VAL A O 1
ATOM 773 N N . ILE A 1 95 ? 10.812 4.314 -10.898 1.00 86.38 95 ILE A N 1
ATOM 774 C CA . ILE A 1 95 ? 11.112 5.072 -9.670 1.00 86.38 95 ILE A CA 1
ATOM 775 C C . ILE A 1 95 ? 9.973 6.038 -9.339 1.00 86.38 95 ILE A C 1
ATOM 777 O O . ILE A 1 95 ? 9.590 6.160 -8.173 1.00 86.38 95 ILE A O 1
ATOM 781 N N . PHE A 1 96 ? 9.425 6.714 -10.349 1.00 84.81 96 PHE A N 1
ATOM 782 C CA . PHE A 1 96 ? 8.316 7.642 -10.169 1.00 84.81 96 PHE A CA 1
ATOM 783 C C . PHE A 1 96 ? 7.064 6.927 -9.644 1.00 84.81 96 PHE A C 1
ATOM 785 O O . PHE A 1 96 ? 6.546 7.304 -8.596 1.00 84.81 96 PHE A O 1
ATOM 792 N N . GLU A 1 97 ? 6.645 5.841 -10.294 1.00 81.12 97 GLU A N 1
ATOM 793 C CA . GLU A 1 97 ? 5.494 5.030 -9.867 1.00 81.12 97 GLU A CA 1
ATOM 794 C C . GLU A 1 97 ? 5.695 4.418 -8.472 1.00 81.12 97 GLU A C 1
ATOM 796 O O . GLU A 1 97 ? 4.790 4.442 -7.635 1.00 81.12 97 GLU A O 1
ATOM 801 N N . SER A 1 98 ? 6.913 3.955 -8.169 1.00 79.56 98 SER A N 1
ATOM 802 C CA . SER A 1 98 ? 7.260 3.417 -6.846 1.00 79.56 98 SER A CA 1
ATOM 803 C C . SER A 1 98 ? 7.193 4.491 -5.757 1.00 79.56 98 SER A C 1
ATOM 805 O O . SER A 1 98 ? 6.705 4.231 -4.659 1.00 79.56 98 SER A O 1
ATOM 807 N N . THR A 1 99 ? 7.642 5.713 -6.058 1.00 84.00 99 THR A N 1
ATOM 808 C CA . THR A 1 99 ? 7.589 6.853 -5.130 1.00 84.00 99 THR A CA 1
ATOM 809 C C . THR A 1 99 ? 6.147 7.299 -4.890 1.00 84.00 99 THR A C 1
ATOM 811 O O . THR A 1 99 ? 5.772 7.578 -3.753 1.00 84.00 99 THR A O 1
ATOM 814 N N . VAL A 1 100 ? 5.313 7.319 -5.934 1.00 80.12 100 VAL A N 1
ATOM 815 C CA . VAL A 1 100 ? 3.880 7.631 -5.828 1.00 80.12 100 VAL A CA 1
ATOM 816 C C . VAL A 1 100 ? 3.142 6.573 -5.006 1.00 80.12 100 VAL A C 1
ATOM 818 O O . VAL A 1 100 ? 2.328 6.936 -4.160 1.00 80.12 100 VAL A O 1
ATOM 821 N N . CYS A 1 101 ? 3.437 5.282 -5.193 1.00 69.00 101 CYS A N 1
ATOM 822 C CA . CYS A 1 101 ? 2.869 4.216 -4.360 1.00 69.00 101 CYS A CA 1
ATOM 823 C C . CYS A 1 101 ? 3.312 4.338 -2.898 1.00 69.00 101 CYS A C 1
ATOM 825 O O . CYS A 1 101 ? 2.486 4.212 -2.000 1.00 69.00 101 CYS A O 1
ATOM 827 N N . TYR A 1 102 ? 4.589 4.642 -2.654 1.00 76.19 102 TYR A N 1
ATOM 828 C CA . TYR A 1 102 ? 5.109 4.837 -1.301 1.00 76.19 102 TYR A CA 1
ATOM 829 C C . TYR A 1 102 ? 4.446 6.021 -0.580 1.00 76.19 102 TYR A C 1
ATOM 831 O O . TYR A 1 102 ? 4.209 5.947 0.616 1.00 76.19 102 TYR A O 1
ATOM 839 N N . GLN A 1 103 ? 4.101 7.094 -1.298 1.00 74.12 103 GLN A N 1
ATOM 840 C CA . GLN A 1 103 ? 3.381 8.246 -0.737 1.00 74.12 103 GLN A CA 1
ATOM 841 C C . GLN A 1 103 ? 1.897 7.977 -0.436 1.00 74.12 103 GLN A C 1
ATOM 843 O O . GLN A 1 103 ? 1.264 8.790 0.236 1.00 74.12 103 GLN A O 1
ATOM 848 N N . ARG A 1 104 ? 1.320 6.896 -0.978 1.00 64.81 104 ARG A N 1
ATOM 849 C CA . ARG A 1 104 ? -0.084 6.506 -0.763 1.00 64.81 104 ARG A CA 1
ATOM 850 C C . ARG A 1 104 ? -0.269 5.486 0.363 1.00 64.81 104 ARG A C 1
ATOM 852 O O . ARG A 1 104 ? -1.419 5.227 0.720 1.00 64.81 104 ARG A O 1
ATOM 859 N N . LEU A 1 105 ? 0.826 4.917 0.871 1.00 60.66 105 LEU A N 1
ATOM 860 C CA . LEU A 1 105 ? 0.859 4.111 2.093 1.00 60.66 105 LEU A CA 1
ATOM 861 C C . LEU A 1 105 ? 0.884 5.016 3.329 1.00 60.66 105 LEU A C 1
ATOM 863 O O . LEU A 1 105 ? 0.236 4.635 4.326 1.00 60.66 105 LEU A O 1
#

InterPro domains:
  IPR006544 P-type ATPase, subfamily V [PTHR45630] (17-104)
  IPR023298 P-type ATPase, transmembrane domain superfamily [SSF81665] (28-96)

Foldseek 3Di:
DDPPPDPDDDDQDDPPPDDPVVVVPDPDDPDPVVVVVVCVRPNDPDDDDPDDDLVVLVVVLCPPPVNVVLVVVLVVVCVPPNVPVSVVVVVVVVVVSSVVSVVVD

pLDDT: mean 78.03, std 7.98, range [49.34, 88.62]

Secondary structure (DSSP, 8-state):
--TTTTT---PPPPS-S--HHHHHH-----SHHHHHHHHHHH--------PPPHHHHHHHHHT-HHHHHHHHHHHHHHTTT-HHHHHHHHHHHHHHHHHHHHHH-

Radius of gyration: 28.81 Å; Cα contacts (8 Å, |Δi|>4): 31; chains: 1; bounding box: 57×41×73 Å

Organism: NCBI:txid1034831

Solvent-accessible surface area (backbone atoms only — not comparable to full-atom values): 6722 Å² total; per-residue (Å²): 137,55,87,88,66,81,76,60,91,72,81,83,84,71,89,80,85,63,56,72,66,58,63,71,68,58,88,72,72,92,42,72,68,55,45,51,52,47,41,71,70,72,48,74,101,69,87,84,73,81,76,78,55,71,67,62,56,48,52,60,55,57,64,32,73,67,54,48,49,50,55,50,54,41,50,57,45,35,74,70,82,43,38,75,66,34,49,56,54,49,52,53,51,53,53,50,53,50,51,55,54,60,73,72,109

Nearest PDB structures (foldseek):
  8op7-assembly1_A  TM=6.524E-01  e=8.832E-06  Thermochaetoides thermophila
  8op4-assembly1_A  TM=6.813E-01  e=1.893E-05  Thermochaetoides thermophila
  6xmt-assembly1_A  TM=8.334E-01  e=3.101E-04  Saccharomyces cerevisiae S288C
  6xmu-assembly1_A  TM=7.045E-01  e=2.257E-04  Saccharomyces cerevisiae S288C

Mean predicted aligned error: 12.46 Å

Sequence (105 aa):
WETSSGGRWKRVAYPTACSLQAFRSCQGYDTEEQERAATRLWGTNSFDMPAPLFSELLVEHTLAPFFVFQMICVGLWSLDEYWYYAIFTLIMLVIFESTVCYQRL